Protein AF-A0A661Q6R0-F1 (afdb_monomer)

Radius of gyration: 20.05 Å; Cα contacts (8 Å, |Δi|>4): 60; chains: 1; bounding box: 48×21×51 Å

Nearest PDB structures (foldseek):
  3re1-assembly2_B  TM=7.580E-01  e=1.176E-01  Pseudomonas syringae pv. tomato str. DC3000
  2ch2-assembly2_C  TM=5.583E-01  e=5.215E-01  Anopheles gambiae
  2dvn-assembly1_A  TM=4.794E-01  e=6.836E-01  Pyrococcus horikoshii
  4imp-assembly2_D  TM=4.118E-01  e=4.554E-01  Saccharopolyspora spinosa

Solvent-accessible surface area (backbone atoms only — not comparable to full-atom values): 4522 Å² total; per-residue (Å²): 129,87,80,74,49,90,31,56,91,41,77,41,84,41,49,51,32,71,93,70,33,61,67,57,43,52,56,40,43,77,31,41,24,47,72,46,81,52,58,76,51,79,90,71,82,70,100,65,59,64,70,59,59,56,55,59,73,56,48,86,79,51,97,75,86,86,86,80,135

Sequence (69 aa):
MAEQLPLAGKRFLVTRPQTQTADFVSLLEQQGGEAICIPTIEIVPPESYAPLDFVLRDLDEFDILILTS

Secondary structure (DSSP, 8-state):
-PPPPTTTT-EEEE-S-GGGTHHHHHHHHHTT-EEEE---------S-SHHHHHHGGGGGG-S------

Structure (mmCIF, N/CA/C/O backbone):
data_AF-A0A661Q6R0-F1
#
_entry.id   AF-A0A661Q6R0-F1
#
loop_
_atom_site.group_PDB
_atom_site.id
_atom_site.type_symbol
_atom_site.label_atom_id
_atom_site.label_alt_id
_atom_site.label_comp_id
_atom_site.label_asym_id
_atom_site.label_entity_id
_atom_site.label_seq_id
_atom_site.pdbx_PDB_ins_code
_atom_site.Cartn_x
_atom_site.Cartn_y
_atom_site.Cartn_z
_atom_site.occupancy
_atom_site.B_iso_or_equiv
_atom_site.auth_seq_id
_atom_site.auth_comp_id
_atom_site.auth_asym_id
_atom_site.auth_atom_id
_atom_site.pdbx_PDB_model_num
ATOM 1 N N . MET A 1 1 ? -32.922 5.569 21.071 1.00 46.91 1 MET A N 1
ATOM 2 C CA . MET A 1 1 ? -31.584 5.398 21.676 1.00 46.91 1 M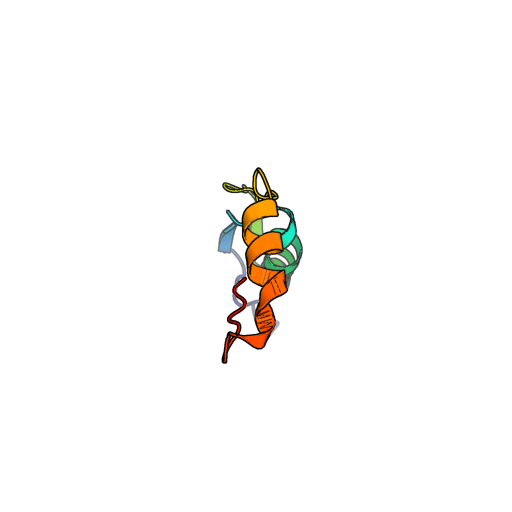ET A CA 1
ATOM 3 C C . MET A 1 1 ? -30.580 5.684 20.579 1.00 46.91 1 MET A C 1
ATOM 5 O O . MET A 1 1 ? -30.784 5.158 19.496 1.00 46.91 1 MET A O 1
ATOM 9 N N . ALA A 1 2 ? -29.601 6.567 20.790 1.00 59.84 2 ALA A N 1
ATOM 10 C CA . ALA A 1 2 ? -28.557 6.774 19.786 1.00 59.84 2 ALA A CA 1
ATOM 11 C C . ALA A 1 2 ? -27.764 5.469 19.654 1.00 59.84 2 A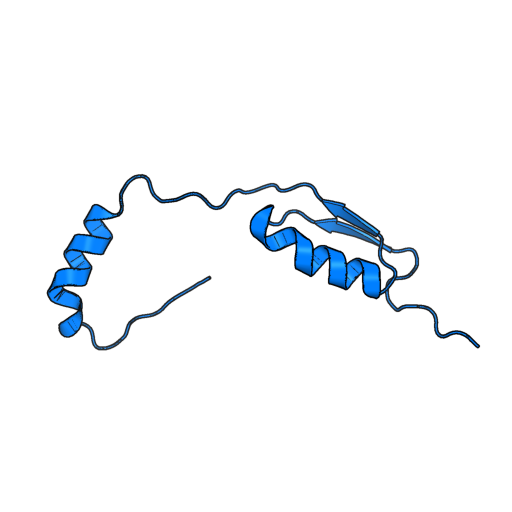LA A C 1
ATOM 13 O O . ALA A 1 2 ? -27.284 4.945 20.660 1.00 59.84 2 ALA A O 1
ATOM 14 N N . GLU A 1 3 ? -27.711 4.911 18.450 1.00 71.75 3 GLU A N 1
ATOM 15 C CA . GLU A 1 3 ? -26.945 3.699 18.189 1.00 71.75 3 GLU A CA 1
ATOM 16 C C . GLU A 1 3 ? -25.464 4.023 18.386 1.00 71.75 3 GLU A C 1
ATOM 18 O O . GLU A 1 3 ? -24.958 5.018 17.863 1.00 71.75 3 GLU A O 1
ATOM 23 N N . GLN A 1 4 ? -24.782 3.241 19.219 1.00 86.44 4 GLN A N 1
ATOM 24 C CA . GLN A 1 4 ? -23.374 3.473 19.498 1.00 86.44 4 GLN A CA 1
ATOM 25 C C . GLN A 1 4 ? -22.572 3.163 18.233 1.00 86.44 4 GLN A C 1
ATOM 27 O O . GLN A 1 4 ? -22.693 2.070 17.679 1.00 86.44 4 GLN A O 1
ATOM 32 N N . LEU A 1 5 ? -21.765 4.127 17.775 1.00 94.62 5 LEU A N 1
ATOM 33 C CA . LEU A 1 5 ? -20.902 3.932 16.613 1.00 94.62 5 LEU A CA 1
ATOM 34 C C . LEU A 1 5 ? -20.037 2.670 16.813 1.00 94.62 5 LEU A C 1
ATOM 36 O O . LEU A 1 5 ? -19.531 2.441 17.917 1.00 94.62 5 LEU A O 1
ATOM 40 N N . PRO A 1 6 ? -19.850 1.838 15.775 1.00 96.00 6 PRO A N 1
ATOM 41 C CA . PRO A 1 6 ? -19.348 0.470 15.936 1.00 96.00 6 PRO A CA 1
ATOM 42 C C . PRO A 1 6 ? -17.901 0.375 16.452 1.00 96.00 6 PRO A C 1
ATOM 44 O O . PRO A 1 6 ? -17.472 -0.688 16.930 1.00 96.00 6 PRO A O 1
ATOM 47 N N . LEU A 1 7 ? -17.131 1.463 16.368 1.00 97.06 7 LEU A N 1
ATOM 48 C CA . LEU A 1 7 ? -15.756 1.544 16.863 1.00 97.06 7 LEU A CA 1
ATOM 49 C C . LEU A 1 7 ? -15.595 2.442 18.098 1.00 97.06 7 LEU A C 1
ATOM 51 O O . LEU A 1 7 ? -14.462 2.657 18.525 1.00 97.06 7 LEU A O 1
ATOM 55 N N . ALA A 1 8 ? -16.689 2.910 18.708 1.00 96.81 8 ALA A N 1
ATOM 56 C CA . ALA A 1 8 ? -16.641 3.757 19.898 1.00 96.81 8 ALA A CA 1
ATOM 57 C C . ALA A 1 8 ? -15.740 3.167 21.002 1.00 96.81 8 ALA A C 1
ATOM 59 O O . ALA A 1 8 ? -15.897 2.012 21.404 1.00 96.81 8 ALA A O 1
ATOM 60 N N . GLY A 1 9 ? -14.796 3.975 21.495 1.00 95.94 9 GLY A N 1
ATOM 61 C CA . GLY A 1 9 ? -13.860 3.598 22.564 1.00 95.94 9 GLY A CA 1
ATOM 62 C C . GLY A 1 9 ? -12.684 2.717 22.124 1.00 95.94 9 GLY A C 1
ATOM 63 O O . GLY A 1 9 ? -11.889 2.307 22.971 1.00 95.94 9 GLY A O 1
ATOM 64 N N . LYS A 1 10 ? -12.546 2.418 20.825 1.00 97.62 10 LYS A N 1
ATOM 65 C CA . LYS A 1 10 ? -11.407 1.668 20.275 1.00 97.62 10 LYS A CA 1
ATOM 66 C C . LYS A 1 10 ? -10.349 2.620 19.724 1.00 97.62 10 LYS A C 1
ATOM 68 O O . LYS A 1 10 ? -10.673 3.646 19.132 1.00 97.62 10 LYS A O 1
ATOM 73 N N . ARG A 1 11 ? -9.082 2.233 19.882 1.00 97.94 11 ARG A N 1
ATOM 74 C CA . ARG A 1 11 ? -7.912 2.962 19.377 1.00 97.94 11 ARG A CA 1
ATOM 75 C C . ARG A 1 11 ? -7.172 2.103 18.358 1.00 97.94 11 ARG A C 1
ATOM 77 O O . ARG A 1 11 ? -6.988 0.908 18.590 1.00 97.94 11 ARG A O 1
ATOM 84 N N . PHE A 1 12 ? -6.736 2.709 17.261 1.00 97.44 12 PHE A N 1
ATOM 85 C CA . PHE A 1 12 ? -6.101 2.031 16.134 1.00 97.44 12 PHE A CA 1
ATOM 86 C C . PHE A 1 12 ? -4.736 2.644 15.853 1.00 97.44 12 PHE A C 1
ATOM 88 O O . PHE A 1 12 ? -4.631 3.843 15.620 1.00 97.44 12 PHE A O 1
ATOM 95 N N . LEU A 1 13 ? -3.692 1.817 15.832 1.00 97.12 13 LEU A N 1
ATOM 96 C CA . LEU A 1 13 ? -2.392 2.220 15.308 1.00 97.12 13 LEU A CA 1
ATOM 97 C C . LEU A 1 13 ? -2.388 2.018 13.789 1.00 97.12 13 LEU A C 1
ATOM 99 O O . LEU A 1 13 ? -2.548 0.894 13.313 1.00 97.12 13 LEU A O 1
ATOM 103 N N . VAL A 1 14 ? -2.199 3.096 13.035 1.00 96.06 14 VAL A N 1
ATOM 104 C CA . VAL A 1 14 ? -2.152 3.078 11.570 1.00 96.06 14 VAL A CA 1
ATOM 105 C C . VAL A 1 14 ? -0.705 3.233 11.114 1.00 96.06 14 VAL A C 1
ATOM 107 O O . VAL A 1 14 ? -0.091 4.272 11.342 1.00 96.06 14 VAL A O 1
ATOM 110 N N . THR A 1 15 ? -0.173 2.200 10.454 1.00 95.44 15 THR A N 1
ATOM 111 C CA . THR A 1 15 ? 1.230 2.125 10.000 1.00 95.44 15 THR A CA 1
ATOM 112 C C . THR A 1 15 ? 1.426 2.331 8.495 1.00 95.44 15 THR A C 1
ATOM 114 O O . THR A 1 15 ? 2.530 2.175 7.974 1.00 95.44 15 THR A O 1
ATOM 117 N N . ARG A 1 16 ? 0.350 2.675 7.779 1.00 93.25 16 ARG A N 1
ATOM 118 C CA . ARG A 1 16 ? 0.339 2.856 6.319 1.00 93.25 16 ARG A CA 1
ATOM 119 C C . ARG A 1 16 ? 1.195 4.057 5.873 1.00 93.25 16 ARG A C 1
ATOM 121 O O . ARG A 1 16 ? 1.420 4.965 6.675 1.00 93.25 16 ARG A O 1
ATOM 128 N N . PRO A 1 17 ? 1.636 4.098 4.597 1.00 92.62 17 PRO A N 1
ATOM 129 C CA . PRO A 1 17 ? 2.294 5.272 4.029 1.00 92.62 17 PRO A CA 1
ATOM 130 C C . PRO A 1 17 ? 1.444 6.531 4.211 1.00 92.62 17 PRO A C 1
ATOM 132 O O . PRO A 1 17 ? 0.214 6.484 4.114 1.00 92.62 17 PRO A O 1
ATOM 135 N N . GLN A 1 18 ? 2.094 7.673 4.433 1.00 86.00 18 GLN A N 1
ATOM 136 C CA . GLN A 1 18 ? 1.413 8.929 4.756 1.00 86.00 18 GLN A CA 1
ATOM 137 C C . GLN A 1 18 ? 0.385 9.344 3.690 1.00 86.00 18 GLN A C 1
ATOM 139 O O . GLN A 1 18 ? -0.736 9.717 4.031 1.00 86.00 18 GLN A O 1
ATOM 144 N N . THR A 1 19 ? 0.726 9.196 2.408 1.00 82.56 19 THR A N 1
ATOM 145 C CA . THR A 1 19 ? -0.153 9.519 1.270 1.00 82.56 19 THR A CA 1
ATOM 146 C C . THR A 1 19 ? -1.426 8.672 1.215 1.00 82.56 19 THR A C 1
ATOM 148 O O . THR A 1 19 ? -2.425 9.126 0.672 1.00 82.56 19 THR A O 1
ATOM 151 N N . GLN A 1 20 ? -1.425 7.475 1.808 1.00 78.19 20 GLN A N 1
ATOM 152 C CA . GLN A 1 20 ? -2.563 6.543 1.816 1.00 78.19 20 GLN A CA 1
ATOM 153 C C . GLN A 1 20 ? -3.301 6.498 3.166 1.00 78.19 20 GLN A C 1
ATOM 155 O O . GLN A 1 20 ? -4.190 5.670 3.367 1.00 78.19 20 GLN A O 1
ATOM 160 N N . THR A 1 21 ? -2.908 7.339 4.127 1.00 84.44 21 THR A N 1
ATOM 161 C CA . THR A 1 21 ? -3.385 7.242 5.515 1.00 84.44 21 THR A CA 1
ATOM 162 C C . THR A 1 21 ? -4.638 8.080 5.778 1.00 84.44 21 THR A C 1
ATOM 164 O O . THR A 1 21 ? -5.491 7.650 6.551 1.00 84.44 21 THR A O 1
ATOM 167 N N . ALA A 1 22 ? -4.794 9.234 5.121 1.00 87.94 22 ALA A N 1
ATOM 168 C CA . ALA A 1 22 ? -5.853 10.203 5.431 1.00 87.94 22 ALA A CA 1
ATOM 169 C C . ALA A 1 22 ? -7.277 9.634 5.277 1.00 87.94 22 ALA A C 1
ATOM 171 O O . ALA A 1 22 ? -8.096 9.748 6.193 1.00 87.94 22 ALA A O 1
ATOM 172 N N . ASP A 1 23 ? -7.557 8.965 4.157 1.00 91.25 23 ASP A N 1
ATOM 173 C CA . ASP A 1 23 ? -8.883 8.395 3.891 1.00 91.25 23 ASP A CA 1
ATOM 174 C C . ASP A 1 23 ? -9.203 7.260 4.868 1.00 91.25 23 ASP A C 1
ATOM 176 O O . ASP A 1 23 ? -10.308 7.166 5.400 1.00 91.25 23 ASP A O 1
ATOM 180 N N . PHE A 1 24 ? -8.211 6.418 5.166 1.00 93.69 24 PHE A N 1
ATOM 181 C CA . PHE A 1 24 ? -8.385 5.300 6.088 1.00 93.69 24 PHE A CA 1
ATOM 182 C C . PHE A 1 24 ? -8.645 5.768 7.526 1.00 93.69 24 PHE A C 1
ATOM 184 O O . PHE A 1 24 ? -9.517 5.225 8.202 1.00 93.69 24 PHE A O 1
ATOM 191 N N . VAL A 1 25 ? -7.933 6.802 7.979 1.00 95.69 25 VAL A N 1
ATOM 192 C CA . VAL A 1 25 ? -8.164 7.450 9.280 1.00 95.69 25 VAL A CA 1
ATOM 193 C C . VAL A 1 25 ? -9.568 8.029 9.356 1.00 95.69 25 VAL A C 1
ATOM 195 O O . VAL A 1 25 ? -10.292 7.742 10.307 1.00 95.69 25 VAL A O 1
ATOM 198 N N . SER A 1 26 ? -9.982 8.752 8.315 1.00 95.75 26 SER A N 1
ATOM 199 C CA . SER A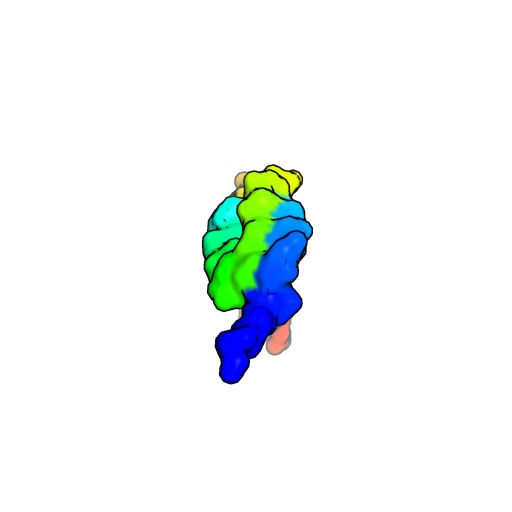 1 26 ? -11.316 9.350 8.243 1.00 95.75 26 SER A CA 1
ATOM 200 C C . SER A 1 26 ? -12.416 8.295 8.390 1.00 95.75 26 SER A C 1
ATOM 202 O O . SER A 1 26 ? -13.384 8.510 9.116 1.00 95.75 26 SER A O 1
ATOM 204 N N . LEU A 1 27 ? -12.254 7.121 7.767 1.00 96.12 27 LEU A N 1
ATOM 205 C CA . LEU A 1 27 ? -13.198 6.006 7.903 1.00 96.12 27 LEU A CA 1
ATOM 206 C C . LEU A 1 27 ? -13.254 5.441 9.332 1.00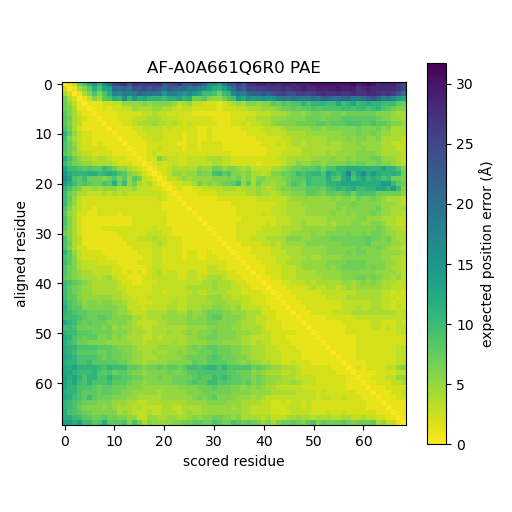 96.12 27 LEU A C 1
ATOM 208 O O . LEU A 1 27 ? -14.330 5.080 9.806 1.00 96.12 27 LEU A O 1
ATOM 212 N N . LEU A 1 28 ? -12.119 5.357 10.033 1.00 96.69 28 LEU A N 1
ATOM 213 C CA . LEU A 1 28 ? -12.083 4.899 11.428 1.00 96.69 28 LEU A CA 1
ATOM 214 C C . LEU A 1 28 ? -12.780 5.897 12.360 1.00 96.69 28 LEU A C 1
ATOM 216 O O . LEU A 1 28 ? -13.585 5.495 13.206 1.00 96.69 28 LEU A O 1
ATOM 220 N N . GLU A 1 29 ? -12.505 7.187 12.176 1.00 96.06 29 GLU A N 1
ATOM 221 C CA . GLU A 1 29 ? -13.050 8.274 12.993 1.00 96.06 29 GLU A CA 1
ATOM 222 C C . GLU A 1 29 ? -14.555 8.463 12.779 1.00 96.06 29 GLU A C 1
ATOM 224 O O . GLU A 1 29 ? -15.301 8.602 13.750 1.00 96.06 29 GLU A O 1
ATOM 229 N N . GLN A 1 30 ? -15.039 8.358 11.535 1.00 97.00 30 GLN A N 1
ATOM 230 C CA . GLN A 1 30 ? -16.476 8.373 11.217 1.00 97.00 30 GLN A CA 1
ATOM 231 C C . GLN A 1 30 ? -17.248 7.258 11.936 1.00 97.00 30 GLN A C 1
ATOM 233 O O . GLN A 1 30 ? -18.412 7.431 12.295 1.00 97.00 30 GLN A O 1
ATOM 238 N N . GLN A 1 31 ? -16.585 6.133 12.200 1.00 97.12 31 GLN A N 1
ATOM 239 C CA . GLN A 1 31 ? -17.147 4.992 12.917 1.00 97.12 31 GLN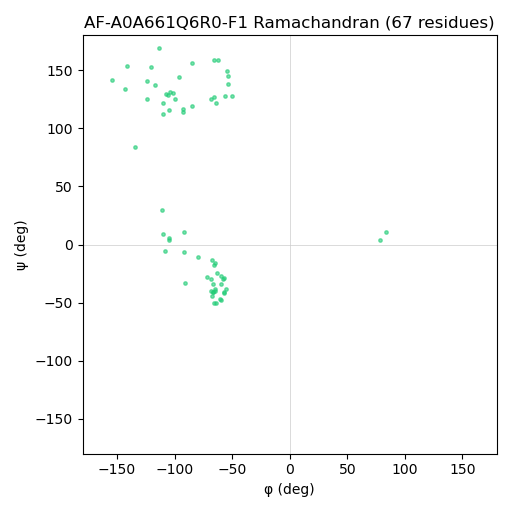 A CA 1
ATOM 240 C C . GLN A 1 31 ? -16.885 5.050 14.435 1.00 97.12 31 GLN A C 1
ATOM 242 O O . GLN A 1 31 ? -17.147 4.069 15.139 1.00 97.12 31 GLN A O 1
ATOM 247 N N . GLY A 1 32 ? -16.402 6.185 14.956 1.00 96.88 32 GLY A N 1
ATOM 248 C CA . GLY A 1 32 ? -16.202 6.450 16.384 1.00 96.88 32 GLY A CA 1
ATOM 249 C C . GLY A 1 32 ? -14.885 5.932 16.970 1.00 96.88 32 GLY A C 1
ATOM 250 O O . GLY A 1 32 ? -14.743 5.907 18.193 1.00 96.88 32 GLY A O 1
ATOM 251 N N . GLY A 1 33 ? -13.948 5.487 16.130 1.00 97.44 33 GLY A N 1
ATOM 252 C CA . GLY A 1 33 ? -12.613 5.064 16.552 1.00 97.44 33 GLY A CA 1
ATOM 253 C C . GLY A 1 33 ? -11.634 6.235 16.671 1.00 97.44 33 GLY A C 1
ATOM 254 O O . GLY A 1 33 ? -11.793 7.257 16.016 1.00 97.44 33 GLY A O 1
ATOM 255 N N . GLU A 1 34 ? -10.588 6.070 17.479 1.00 97.81 34 GLU A N 1
ATOM 256 C CA . GLU A 1 34 ? -9.438 6.986 17.535 1.00 97.81 34 GLU A CA 1
ATOM 257 C C . GLU A 1 34 ? -8.282 6.389 16.721 1.00 97.81 34 GLU A C 1
ATOM 259 O O . GLU A 1 34 ? -7.866 5.257 16.984 1.00 97.81 34 GLU A O 1
ATOM 264 N N . ALA A 1 35 ? -7.738 7.129 15.754 1.00 96.62 35 ALA A N 1
ATOM 265 C CA . ALA A 1 35 ? -6.593 6.684 14.965 1.00 96.62 35 ALA A CA 1
ATOM 266 C C . ALA A 1 35 ? -5.296 7.386 15.399 1.00 96.62 35 ALA A C 1
ATOM 268 O O . ALA A 1 35 ? -5.222 8.607 15.492 1.00 96.62 35 ALA A O 1
ATOM 269 N N . ILE A 1 36 ? -4.241 6.602 15.614 1.00 96.25 36 ILE A N 1
ATOM 270 C CA . ILE A 1 36 ? -2.881 7.071 15.887 1.00 96.25 36 ILE A CA 1
ATOM 271 C C . ILE A 1 36 ? -2.039 6.731 14.663 1.00 96.25 36 ILE A C 1
ATOM 273 O O . ILE A 1 36 ? -1.809 5.558 14.371 1.00 96.25 36 ILE A O 1
ATOM 277 N N . CYS A 1 37 ? -1.584 7.747 13.93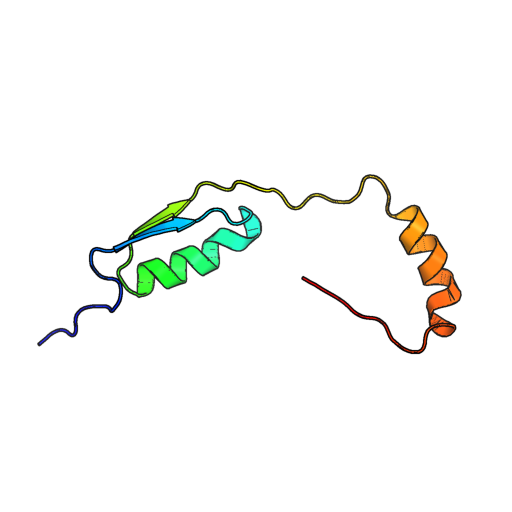8 1.00 95.19 37 CYS A N 1
ATOM 278 C CA . CYS A 1 37 ? -0.837 7.556 12.698 1.00 95.19 37 CYS A CA 1
ATOM 279 C C . CYS A 1 37 ? 0.665 7.532 12.965 1.00 95.19 37 CYS A C 1
ATOM 281 O O . CYS A 1 37 ? 1.233 8.537 13.390 1.00 95.19 37 CYS A O 1
ATOM 283 N N . ILE A 1 38 ? 1.305 6.400 12.679 1.00 95.56 38 ILE A N 1
ATOM 284 C CA . ILE A 1 38 ? 2.760 6.236 12.740 1.00 95.56 38 ILE A CA 1
ATOM 285 C C . ILE A 1 38 ? 3.193 5.4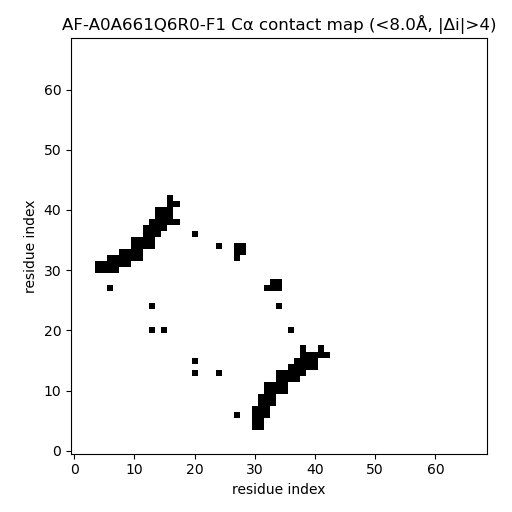94 11.469 1.00 95.56 38 ILE A C 1
ATOM 287 O O . ILE A 1 38 ? 3.306 4.269 11.501 1.00 95.56 38 ILE A O 1
ATOM 291 N N . PRO A 1 39 ? 3.395 6.195 10.336 1.00 93.88 39 PRO A N 1
ATOM 292 C CA . PRO A 1 39 ? 3.855 5.568 9.099 1.00 93.88 39 PRO A CA 1
ATOM 293 C C . PRO A 1 39 ? 5.175 4.826 9.319 1.00 93.88 39 PRO A C 1
ATOM 295 O O . PRO A 1 39 ? 6.131 5.400 9.839 1.00 93.88 39 PRO A O 1
ATOM 298 N N . THR A 1 40 ? 5.235 3.551 8.927 1.00 95.44 40 THR A N 1
ATOM 299 C CA . THR A 1 40 ? 6.455 2.729 9.069 1.00 95.44 40 THR A CA 1
ATOM 300 C C . THR A 1 40 ? 7.146 2.441 7.741 1.00 95.44 40 THR A C 1
ATOM 302 O O . THR A 1 40 ? 8.203 1.818 7.728 1.00 95.44 40 THR A O 1
ATOM 305 N N . ILE A 1 41 ? 6.536 2.852 6.629 1.00 93.31 41 ILE A N 1
ATOM 306 C CA . ILE A 1 41 ? 7.055 2.702 5.270 1.00 93.31 41 ILE A CA 1
ATOM 307 C C . ILE A 1 41 ? 6.726 3.950 4.446 1.00 93.31 41 ILE A C 1
ATOM 309 O O . ILE A 1 41 ? 5.728 4.630 4.701 1.00 93.31 41 ILE A O 1
ATOM 313 N N . GLU A 1 42 ? 7.542 4.213 3.430 1.00 92.88 42 GLU A N 1
ATOM 314 C CA . GLU A 1 42 ? 7.340 5.272 2.443 1.00 92.88 42 GLU A CA 1
ATOM 315 C C . GLU A 1 42 ? 7.341 4.659 1.041 1.00 92.88 42 GLU A C 1
ATOM 317 O O . GLU A 1 42 ? 8.115 3.744 0.757 1.00 92.88 42 GLU A O 1
ATOM 322 N N . ILE A 1 43 ? 6.455 5.148 0.172 1.00 91.62 43 ILE A N 1
ATOM 323 C CA . ILE A 1 43 ? 6.463 4.790 -1.246 1.00 91.62 43 ILE A CA 1
ATOM 324 C C . ILE A 1 43 ? 7.298 5.841 -1.958 1.00 91.62 43 ILE A C 1
ATOM 326 O O . ILE A 1 43 ? 6.903 7.005 -2.026 1.00 91.62 43 ILE A O 1
ATOM 330 N N . VAL A 1 44 ? 8.434 5.414 -2.493 1.00 93.62 44 VAL A N 1
ATOM 331 C CA . VAL A 1 44 ? 9.359 6.267 -3.237 1.00 93.62 44 VAL A CA 1
ATOM 332 C C . VAL A 1 44 ? 9.527 5.730 -4.660 1.00 93.62 44 VAL A C 1
ATOM 334 O O . VAL A 1 44 ? 9.362 4.525 -4.877 1.00 93.62 44 VAL A O 1
ATOM 337 N N . PRO A 1 45 ? 9.849 6.587 -5.645 1.00 94.12 45 PRO A N 1
ATOM 338 C CA . PRO A 1 45 ? 10.243 6.127 -6.973 1.00 94.12 45 PRO A CA 1
ATOM 339 C C . PRO A 1 45 ? 11.425 5.138 -6.906 1.00 94.12 45 PRO A C 1
ATOM 341 O O . PRO A 1 45 ? 12.272 5.275 -6.019 1.00 94.12 45 PRO A O 1
ATOM 344 N N . PRO A 1 46 ? 11.533 4.176 -7.843 1.00 95.81 46 PRO A N 1
ATOM 345 C CA . PRO A 1 46 ? 12.741 3.373 -7.987 1.00 95.81 46 PRO A CA 1
ATOM 346 C C . PRO A 1 46 ? 13.934 4.267 -8.347 1.00 95.81 46 PRO A C 1
ATOM 348 O O . PRO A 1 46 ? 13.771 5.347 -8.916 1.00 95.81 46 PRO A O 1
ATOM 351 N N . GLU A 1 47 ? 15.150 3.782 -8.089 1.00 97.44 47 GLU A N 1
ATOM 352 C CA . GLU A 1 47 ? 16.386 4.496 -8.447 1.00 97.44 47 GLU A CA 1
ATOM 353 C C . GLU A 1 47 ? 16.471 4.814 -9.950 1.00 97.44 47 GLU A C 1
ATOM 355 O O . GLU A 1 47 ? 17.091 5.797 -10.351 1.00 97.44 47 GLU A O 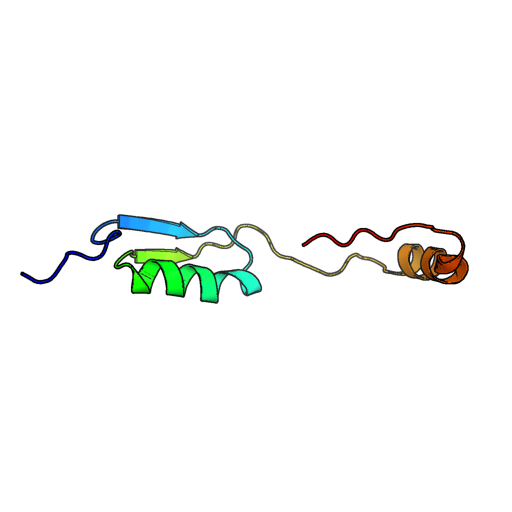1
ATOM 360 N N . SER A 1 48 ? 15.841 3.986 -10.791 1.00 97.94 48 SER A N 1
ATOM 361 C CA . SER A 1 48 ? 15.751 4.202 -12.231 1.00 97.94 48 SER A CA 1
ATOM 362 C C . SER A 1 48 ? 14.530 3.517 -12.838 1.00 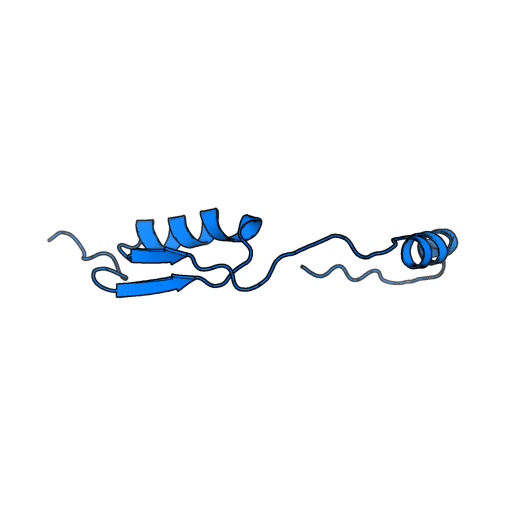97.94 48 SER A C 1
ATOM 364 O O . SER A 1 48 ? 14.207 2.379 -12.497 1.00 97.94 48 SER A O 1
ATOM 366 N N . TYR A 1 49 ? 13.910 4.196 -13.803 1.00 97.50 49 TYR A N 1
ATOM 367 C CA . TYR A 1 49 ? 12.858 3.648 -14.662 1.00 97.50 49 TYR A CA 1
ATOM 368 C C . TYR A 1 49 ? 13.402 3.036 -15.961 1.00 97.50 49 TYR A C 1
ATOM 370 O O . TYR A 1 49 ? 12.655 2.379 -16.676 1.00 97.50 49 TYR A O 1
ATOM 378 N N . ALA A 1 50 ? 14.703 3.166 -16.255 1.00 98.00 50 ALA A N 1
ATOM 379 C CA . ALA A 1 50 ? 15.275 2.738 -17.535 1.00 98.00 50 ALA A CA 1
ATOM 380 C C . ALA A 1 50 ? 15.007 1.260 -17.907 1.00 98.00 50 ALA A C 1
ATOM 382 O O . ALA A 1 50 ? 14.749 1.000 -19.082 1.00 98.00 50 ALA A O 1
ATOM 383 N N . PRO A 1 51 ? 15.029 0.286 -16.969 1.00 96.25 51 PRO A N 1
ATOM 384 C CA . PRO A 1 51 ? 14.664 -1.094 -17.292 1.00 96.25 51 PRO A CA 1
ATOM 385 C C . PRO A 1 51 ? 13.193 -1.245 -17.697 1.00 96.25 51 PRO A C 1
ATOM 387 O O . PRO A 1 51 ? 12.897 -1.974 -18.639 1.00 96.25 51 PRO A O 1
ATOM 390 N N . LEU A 1 52 ? 12.285 -0.535 -17.018 1.00 96.06 52 LEU A N 1
ATOM 391 C CA . LEU A 1 52 ? 10.866 -0.504 -17.370 1.00 96.06 52 LEU A CA 1
ATOM 392 C C . LEU A 1 52 ? 10.685 0.132 -18.752 1.00 96.06 52 LEU A C 1
ATOM 394 O O . LEU A 1 52 ? 10.070 -0.473 -19.622 1.00 96.06 52 LEU A O 1
ATOM 398 N N . ASP A 1 53 ? 11.284 1.302 -18.976 1.00 96.94 53 ASP A N 1
ATOM 399 C CA . ASP A 1 53 ? 11.195 2.031 -20.246 1.00 96.94 53 ASP A CA 1
ATOM 400 C C . ASP A 1 53 ? 11.734 1.221 -21.428 1.00 96.94 53 ASP A C 1
ATOM 402 O O . ASP A 1 53 ? 11.233 1.349 -22.541 1.00 96.94 53 ASP A O 1
ATOM 406 N N . PHE A 1 54 ? 12.768 0.404 -21.206 1.00 96.69 54 PHE A N 1
ATOM 407 C CA . PHE A 1 54 ? 13.315 -0.480 -22.230 1.00 96.69 54 PHE A CA 1
ATOM 408 C C . PHE A 1 54 ? 12.303 -1.554 -22.633 1.00 96.69 54 PHE A C 1
ATOM 410 O O . PHE A 1 54 ? 12.023 -1.686 -23.818 1.00 96.69 54 PHE A O 1
ATOM 417 N N . VAL A 1 55 ? 11.722 -2.264 -21.661 1.00 95.62 55 VAL A N 1
ATOM 418 C CA . VAL A 1 55 ? 10.737 -3.329 -21.921 1.00 95.62 55 VAL A CA 1
ATOM 419 C C . VAL A 1 55 ? 9.446 -2.764 -22.516 1.00 95.62 55 VAL A C 1
ATOM 421 O O . VAL A 1 55 ? 8.838 -3.390 -23.375 1.00 95.62 55 VAL A O 1
ATOM 424 N N . LEU A 1 56 ? 9.046 -1.552 -22.117 1.00 95.94 56 LEU A N 1
ATOM 425 C CA . LEU A 1 56 ? 7.861 -0.887 -22.662 1.00 95.94 56 LEU A CA 1
ATOM 426 C C . LEU A 1 56 ? 7.972 -0.538 -24.159 1.00 95.94 56 LEU A C 1
ATOM 428 O O . LEU A 1 56 ? 6.945 -0.248 -24.770 1.00 95.94 56 LEU A O 1
ATOM 432 N N . ARG A 1 57 ? 9.172 -0.550 -24.763 1.00 96.81 57 ARG A N 1
ATOM 433 C CA . ARG A 1 57 ? 9.334 -0.328 -26.217 1.00 96.81 57 ARG A CA 1
ATOM 434 C C . ARG A 1 57 ? 8.779 -1.470 -27.056 1.00 96.81 57 ARG A C 1
ATOM 436 O O . ARG A 1 57 ? 8.309 -1.201 -28.153 1.00 96.81 57 ARG A O 1
ATOM 443 N N . ASP A 1 58 ? 8.810 -2.674 -26.500 1.00 96.25 58 ASP A N 1
ATOM 444 C CA . ASP A 1 58 ? 8.363 -3.913 -27.133 1.00 96.25 58 ASP A CA 1
ATOM 445 C C . ASP A 1 58 ? 7.089 -4.425 -26.427 1.00 96.25 58 ASP A C 1
ATOM 447 O O . ASP A 1 58 ? 6.845 -5.624 -26.307 1.00 96.25 58 ASP A O 1
ATOM 451 N N . LEU A 1 59 ? 6.276 -3.509 -25.872 1.00 96.12 59 LEU A N 1
ATOM 452 C CA . LEU A 1 59 ? 5.082 -3.858 -25.090 1.00 96.12 59 LEU A CA 1
ATOM 453 C C . LEU A 1 59 ? 4.061 -4.665 -25.909 1.00 96.12 59 LEU A C 1
ATOM 455 O O . LEU A 1 59 ? 3.300 -5.446 -25.341 1.00 96.12 59 LEU A O 1
ATOM 459 N N . ASP A 1 60 ? 4.048 -4.483 -27.228 1.00 96.56 60 ASP A N 1
ATOM 460 C CA . ASP A 1 60 ? 3.210 -5.216 -28.175 1.00 96.56 60 ASP A CA 1
ATOM 461 C C . ASP A 1 60 ? 3.574 -6.705 -28.305 1.00 96.56 60 ASP A C 1
ATOM 463 O O . ASP A 1 60 ? 2.761 -7.476 -28.816 1.00 96.56 60 ASP A O 1
ATOM 467 N N . GLU A 1 61 ? 4.729 -7.136 -27.787 1.00 97.19 61 GLU A N 1
ATOM 468 C CA . GLU A 1 61 ? 5.099 -8.555 -27.705 1.00 97.19 61 GLU A CA 1
ATOM 469 C C . GLU A 1 61 ? 4.436 -9.295 -26.525 1.00 97.19 61 GLU A C 1
ATOM 471 O O . GLU A 1 61 ? 4.491 -10.525 -26.459 1.00 97.19 61 GLU A O 1
ATOM 476 N N . PHE A 1 62 ? 3.801 -8.579 -25.588 1.00 96.88 62 PHE A N 1
ATOM 477 C CA . PHE A 1 62 ? 3.160 -9.168 -24.409 1.00 96.88 62 PHE A CA 1
ATOM 478 C C . PHE A 1 62 ? 1.639 -9.260 -24.568 1.00 96.88 62 PHE A C 1
ATOM 480 O O . PHE A 1 62 ? 0.962 -8.267 -24.826 1.00 96.88 62 PHE A O 1
ATOM 487 N N . ASP A 1 63 ? 1.068 -10.434 -24.286 1.00 97.62 63 ASP A N 1
ATOM 488 C CA . ASP A 1 63 ? -0.389 -10.632 -24.326 1.00 97.62 63 ASP A CA 1
ATOM 489 C C . ASP A 1 63 ? -1.132 -9.947 -23.160 1.00 97.62 63 ASP A C 1
ATOM 491 O O . ASP A 1 63 ? -2.321 -9.639 -23.263 1.00 97.62 63 ASP A O 1
ATOM 495 N N . ILE A 1 64 ? -0.467 -9.766 -22.010 1.00 96.69 64 ILE A N 1
ATOM 496 C CA . ILE A 1 64 ? -1.090 -9.297 -20.763 1.00 96.69 64 ILE A CA 1
ATOM 497 C C . ILE A 1 64 ? -0.141 -8.373 -19.997 1.00 96.69 64 ILE A C 1
ATOM 499 O O . ILE A 1 64 ? 1.007 -8.721 -19.731 1.00 96.69 64 ILE A O 1
ATOM 503 N N . LEU A 1 65 ? -0.682 -7.244 -19.531 1.00 95.56 65 LEU A N 1
ATOM 504 C CA . LEU A 1 65 ? -0.072 -6.379 -18.524 1.00 95.56 65 LEU A CA 1
ATOM 505 C C . LEU A 1 65 ? -0.826 -6.515 -17.196 1.00 95.56 65 LEU A C 1
ATOM 507 O O . LEU A 1 65 ? -2.048 -6.369 -17.151 1.00 95.56 65 LEU A O 1
ATOM 511 N N . ILE A 1 66 ? -0.096 -6.750 -16.105 1.00 96.06 66 ILE A N 1
ATOM 512 C CA . ILE A 1 66 ? -0.654 -6.788 -14.749 1.00 96.06 66 ILE A CA 1
ATOM 513 C C . ILE A 1 66 ? -0.163 -5.560 -13.991 1.00 96.06 66 ILE A C 1
ATOM 515 O O . ILE A 1 66 ? 1.040 -5.365 -13.832 1.00 96.06 66 ILE A O 1
ATOM 519 N N . LEU A 1 67 ? -1.102 -4.752 -13.502 1.00 96.25 67 LEU A N 1
ATOM 520 C CA . LEU A 1 67 ? -0.823 -3.612 -12.636 1.00 96.25 67 LEU A CA 1
ATOM 521 C C . LEU A 1 67 ? -1.234 -3.952 -11.209 1.00 96.25 67 LEU A C 1
ATOM 523 O O . LEU A 1 67 ? -2.361 -4.385 -10.958 1.00 96.25 67 LEU A O 1
ATOM 527 N N . THR A 1 68 ? -0.309 -3.743 -10.281 1.00 93.94 68 THR A N 1
ATOM 528 C CA . THR A 1 68 ? -0.552 -3.878 -8.846 1.00 93.94 68 THR A CA 1
ATOM 529 C C . THR A 1 68 ? -0.434 -2.517 -8.165 1.00 93.94 68 THR A C 1
ATOM 531 O O . THR A 1 68 ? -0.026 -1.539 -8.783 1.00 93.94 68 THR A O 1
ATOM 534 N N . SER A 1 69 ? -0.860 -2.480 -6.906 1.00 82.81 69 SER A N 1
ATOM 535 C CA . SER A 1 69 ? -1.056 -1.297 -6.056 1.00 82.81 69 SER A CA 1
ATOM 536 C C . SER A 1 69 ? 0.125 -0.345 -5.931 1.00 82.81 69 SER A C 1
ATOM 538 O O . SER A 1 69 ? 1.252 -0.876 -5.808 1.00 82.81 69 SER A O 1
#

Mean predicted aligned error: 5.08 Å

Foldseek 3Di:
DPDQQPAAPAEEEAQDAPVPVPVVQVVQVVSRYHYDYDHPDHDDDDPDCVVVVVVVVVVVVDPDDDDDD

pLDDT: mean 93.11, std 8.46, range [46.91, 98.0]